Protein AF-A0A954LJT7-F1 (afdb_monomer_lite)

Foldseek 3Di:
DDDDPPDPPPPDPPPPDVPDPDDQPPPPLVVCLVVCCLDCVALVPPVGPPPQHDPHSCPPRVVNVCRCCPPPNND

Sequence (75 aa):
MTVPFSLLLAGSLAFAGPEKGPHFETEILPVLTKAGCNAGSCHGAAAGRGGFHLSLWGSEPEADYHAIVNEFEGR

Radius of gyration: 22.58 Å; chains: 1; bounding box: 79×20×29 Å

Secondary structure (DSSP, 8-state):
----S--------------PPP-IIIIIHHHHHHHTTTSTTTTTSTT-BTTB---GGGSSHHHHHHHHHHGGGT-

Structure (mmCIF, N/CA/C/O backbone):
data_AF-A0A954LJT7-F1
#
_entry.id   AF-A0A954LJT7-F1
#
loop_
_atom_site.group_PDB
_atom_site.id
_atom_site.type_symbol
_atom_site.label_atom_id
_atom_site.label_alt_id
_atom_site.label_comp_id
_atom_site.label_asym_id
_atom_site.label_entity_id
_atom_site.label_seq_id
_atom_site.pdbx_PDB_ins_code
_atom_site.Cartn_x
_atom_site.Cartn_y
_atom_site.Cartn_z
_atom_site.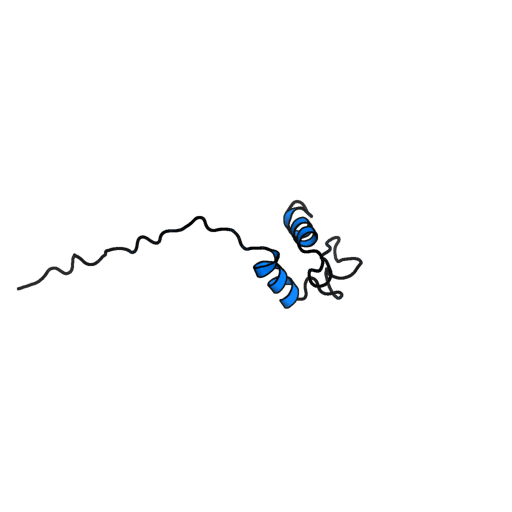occupancy
_atom_site.B_iso_or_equiv
_atom_site.auth_seq_id
_atom_site.auth_comp_id
_atom_site.auth_asym_id
_atom_site.auth_atom_id
_atom_site.pdbx_PDB_model_num
ATOM 1 N N . MET A 1 1 ? -66.177 -7.399 12.920 1.00 49.16 1 MET A N 1
ATOM 2 C CA . MET A 1 1 ? -65.555 -6.064 12.789 1.00 49.16 1 MET A CA 1
ATOM 3 C C . MET A 1 1 ? -64.081 -6.278 12.487 1.00 49.16 1 MET A C 1
ATOM 5 O O . MET A 1 1 ? -63.264 -6.381 13.388 1.00 49.16 1 MET A O 1
ATOM 9 N N . THR A 1 2 ? -63.788 -6.518 11.212 1.00 51.03 2 THR A N 1
ATOM 10 C CA . THR A 1 2 ? -62.478 -6.900 10.675 1.00 51.03 2 THR A CA 1
ATOM 11 C C . THR A 1 2 ? -61.756 -5.647 10.196 1.00 51.03 2 THR A C 1
ATOM 13 O O . THR A 1 2 ? -62.156 -5.053 9.198 1.00 51.03 2 THR A O 1
ATOM 16 N N . VAL A 1 3 ? -60.714 -5.230 10.908 1.00 54.09 3 VAL A N 1
ATOM 17 C CA . VAL A 1 3 ? -59.763 -4.224 10.413 1.00 54.09 3 VAL A CA 1
ATOM 18 C C . VAL A 1 3 ? -58.912 -4.891 9.322 1.00 54.09 3 VAL A C 1
ATOM 20 O O . VAL A 1 3 ? -58.320 -5.935 9.605 1.00 54.09 3 VAL A O 1
ATOM 23 N N . PRO A 1 4 ? -58.869 -4.379 8.078 1.00 63.19 4 PRO A N 1
ATOM 24 C CA . PRO A 1 4 ? -58.100 -5.012 7.017 1.00 63.19 4 PRO A CA 1
ATOM 25 C C . PRO A 1 4 ? -56.602 -4.821 7.274 1.00 63.19 4 PRO A C 1
ATOM 27 O O . PRO A 1 4 ? -56.116 -3.710 7.482 1.00 63.19 4 PRO A O 1
ATOM 30 N N . PHE A 1 5 ? -55.877 -5.935 7.248 1.00 57.62 5 PHE A N 1
ATOM 31 C CA . PHE A 1 5 ? -54.425 -6.065 7.370 1.00 57.62 5 PHE A CA 1
ATOM 32 C C . PHE A 1 5 ? -53.715 -5.509 6.117 1.00 57.62 5 PHE A C 1
ATOM 34 O O . PHE A 1 5 ? -53.054 -6.240 5.387 1.00 57.62 5 PHE A O 1
ATOM 41 N N . SER A 1 6 ? -53.926 -4.235 5.775 1.00 63.12 6 SER A N 1
ATOM 42 C CA . SER A 1 6 ? -53.457 -3.682 4.491 1.00 63.12 6 SER A CA 1
ATOM 43 C C . SER A 1 6 ? -52.739 -2.343 4.569 1.00 63.12 6 SER A C 1
ATOM 45 O O . SER A 1 6 ? -52.521 -1.739 3.528 1.00 63.12 6 SER A O 1
ATOM 47 N N . LEU A 1 7 ? -52.318 -1.861 5.740 1.00 62.00 7 LEU A N 1
ATOM 48 C CA . LEU A 1 7 ? -51.683 -0.542 5.784 1.00 62.00 7 LEU A CA 1
ATOM 49 C C . LEU A 1 7 ? -50.572 -0.414 6.824 1.00 62.00 7 LEU A C 1
ATOM 51 O O . LEU A 1 7 ? -50.683 0.376 7.747 1.00 62.00 7 LEU A O 1
ATOM 55 N N . LEU A 1 8 ? -49.491 -1.182 6.672 1.00 63.81 8 LEU A N 1
ATOM 56 C CA . LEU A 1 8 ? -48.217 -0.927 7.361 1.00 63.81 8 LEU A CA 1
ATOM 57 C C . LEU A 1 8 ? -47.049 -1.507 6.546 1.00 63.81 8 LEU A C 1
ATOM 59 O O . LEU A 1 8 ? -46.282 -2.341 7.012 1.00 63.81 8 LEU A O 1
ATOM 63 N N . LEU A 1 9 ? -46.911 -1.062 5.296 1.00 65.00 9 LEU A N 1
ATOM 64 C CA . LEU A 1 9 ? -45.653 -1.200 4.563 1.00 65.00 9 LEU A CA 1
ATOM 65 C C . LEU A 1 9 ? -45.165 0.187 4.143 1.00 65.00 9 LEU A C 1
ATOM 67 O O . LEU A 1 9 ? -45.046 0.506 2.965 1.00 65.00 9 LEU A O 1
ATOM 71 N N . ALA A 1 10 ? -44.893 1.034 5.138 1.00 62.22 10 ALA A N 1
ATOM 72 C CA . ALA A 1 10 ? -43.971 2.146 4.952 1.00 62.22 10 ALA A CA 1
ATOM 73 C C . ALA A 1 10 ? -42.569 1.534 4.814 1.00 62.22 10 ALA A C 1
ATOM 75 O O . ALA A 1 10 ? -41.824 1.419 5.785 1.00 62.22 10 ALA A O 1
ATOM 76 N N . GLY A 1 11 ? -42.273 1.028 3.613 1.00 61.88 11 GLY A N 1
ATOM 77 C CA . GLY A 1 11 ? -40.954 0.537 3.251 1.00 61.88 11 GLY A CA 1
ATOM 78 C C . GLY A 1 11 ? -39.941 1.639 3.520 1.00 61.88 11 GLY A C 1
ATOM 79 O O . GLY A 1 11 ? -40.090 2.761 3.038 1.00 61.88 11 GLY A O 1
ATOM 80 N N . SER A 1 12 ? -38.954 1.328 4.353 1.00 68.25 12 SER A N 1
ATOM 81 C CA . SER A 1 12 ? -37.858 2.222 4.684 1.00 68.25 12 SER A CA 1
ATOM 82 C C . SER A 1 12 ? -37.186 2.676 3.391 1.00 68.25 12 SER A C 1
ATOM 84 O O . SER A 1 12 ? -36.537 1.885 2.712 1.00 68.25 12 SER A O 1
ATOM 86 N N . LEU A 1 13 ? -37.346 3.952 3.043 1.00 62.34 13 LEU A N 1
ATOM 87 C CA . LEU A 1 13 ? -36.468 4.609 2.085 1.00 62.34 13 LEU A CA 1
ATOM 88 C C . LEU A 1 13 ? -35.080 4.663 2.729 1.00 62.34 13 LEU A C 1
ATOM 90 O O . LEU A 1 13 ? -34.770 5.575 3.492 1.00 62.34 13 LEU A O 1
ATOM 94 N N . ALA A 1 14 ? -34.272 3.635 2.475 1.00 67.25 14 ALA A N 1
ATOM 95 C CA . ALA A 1 14 ? -32.852 3.667 2.764 1.00 67.25 14 ALA A CA 1
ATOM 96 C C . ALA A 1 14 ? -32.228 4.705 1.829 1.00 67.25 14 ALA A C 1
ATOM 98 O O . ALA A 1 14 ? -32.213 4.540 0.609 1.00 67.25 14 ALA A O 1
ATOM 99 N N . PHE A 1 15 ? -31.774 5.811 2.406 1.00 59.09 15 PHE A N 1
ATOM 100 C CA . PHE A 1 15 ? -31.015 6.813 1.681 1.00 59.09 15 PHE A CA 1
ATOM 101 C C . PHE A 1 15 ? -29.599 6.259 1.504 1.00 59.09 15 PHE A C 1
ATOM 103 O O . PHE A 1 15 ? -28.777 6.336 2.415 1.00 59.09 15 PHE A O 1
ATOM 110 N N . ALA A 1 16 ? -29.353 5.636 0.353 1.00 65.38 16 ALA A N 1
ATOM 111 C CA . ALA A 1 16 ? -28.010 5.350 -0.128 1.00 65.38 16 ALA A CA 1
ATOM 112 C C . ALA A 1 16 ? -27.340 6.702 -0.406 1.00 65.38 16 ALA A C 1
ATOM 114 O O . ALA A 1 16 ? -27.598 7.349 -1.425 1.00 65.38 16 ALA A O 1
ATOM 115 N N . GLY A 1 17 ? -26.583 7.199 0.575 1.00 67.69 17 GLY A N 1
ATOM 116 C CA . GLY A 1 17 ? -25.690 8.332 0.359 1.00 67.69 17 GLY A CA 1
ATOM 117 C C . GLY A 1 17 ? -24.650 7.973 -0.707 1.00 67.69 17 GLY A C 1
ATOM 118 O O . GLY A 1 17 ? 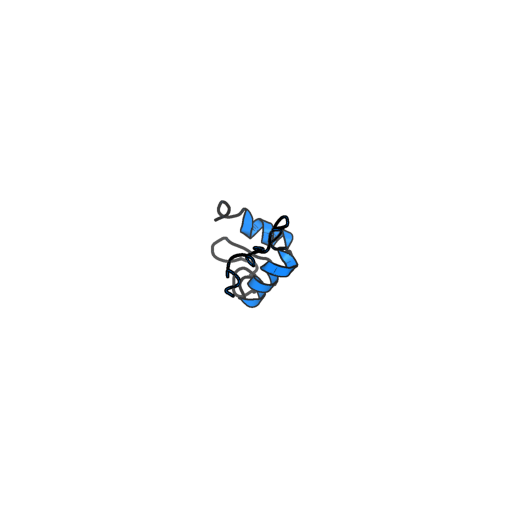-24.533 6.809 -1.078 1.00 67.69 17 GLY A O 1
ATOM 119 N N . PRO A 1 18 ? -23.878 8.935 -1.233 1.00 68.62 18 PRO A N 1
ATOM 120 C CA . PRO A 1 18 ? -22.760 8.587 -2.098 1.00 68.62 18 PRO A CA 1
ATOM 121 C C . PRO A 1 18 ? -21.824 7.658 -1.317 1.00 68.62 18 PRO A C 1
ATOM 123 O O . PRO A 1 18 ? -21.171 8.092 -0.368 1.00 68.62 18 PRO A O 1
ATOM 126 N N . GLU A 1 19 ? -21.810 6.380 -1.693 1.00 67.19 19 GLU A N 1
ATOM 127 C CA . GLU A 1 19 ? -20.958 5.361 -1.090 1.00 67.19 19 GLU A CA 1
ATOM 128 C C . GLU A 1 19 ? -19.512 5.770 -1.396 1.00 67.19 19 GLU A C 1
ATOM 130 O O . GLU A 1 19 ? -18.992 5.549 -2.494 1.00 67.19 19 GLU A O 1
ATOM 135 N N . LYS A 1 20 ? -18.866 6.480 -0.470 1.00 79.81 20 LYS A N 1
ATOM 136 C CA . LYS A 1 20 ? -17.453 6.812 -0.614 1.00 79.81 20 LYS A CA 1
ATOM 137 C C . LYS A 1 20 ? -16.699 5.491 -0.515 1.00 79.81 20 LYS A C 1
ATOM 139 O O . LYS A 1 20 ? -16.838 4.787 0.480 1.00 79.81 20 LYS A O 1
ATOM 144 N N . GLY A 1 21 ? -15.948 5.151 -1.564 1.00 88.06 21 GLY A N 1
ATOM 145 C CA . GLY A 1 21 ? -15.093 3.965 -1.559 1.00 88.06 21 GLY A CA 1
ATOM 146 C C . GLY A 1 21 ? -14.169 3.947 -0.334 1.00 88.06 21 GLY A C 1
ATOM 147 O O . GLY A 1 21 ? -13.909 5.011 0.243 1.00 88.06 21 GLY A O 1
ATOM 148 N N . PRO A 1 22 ? -13.687 2.758 0.066 1.00 93.06 22 PRO A N 1
ATOM 149 C CA . PRO A 1 22 ? -12.919 2.611 1.290 1.00 93.06 22 PRO A CA 1
ATOM 150 C C . PRO A 1 22 ? -11.681 3.510 1.278 1.00 93.06 22 PRO A C 1
ATOM 152 O O . PRO A 1 22 ? -11.014 3.675 0.252 1.00 93.06 22 PRO A O 1
ATOM 155 N N . HIS A 1 23 ? -11.363 4.091 2.428 1.00 95.38 23 HIS A N 1
ATOM 156 C CA . HIS A 1 23 ? -10.171 4.900 2.602 1.00 95.38 23 HIS A CA 1
ATOM 157 C C . HIS A 1 23 ? -8.949 3.986 2.718 1.00 95.38 23 HIS A C 1
ATOM 159 O O . HIS A 1 23 ? -8.815 3.220 3.674 1.00 95.38 23 HIS A O 1
ATOM 165 N N . PHE A 1 24 ? -8.056 4.057 1.729 1.00 96.50 24 PHE A N 1
ATOM 166 C CA . PHE A 1 24 ? -6.969 3.095 1.565 1.00 96.50 24 PHE A CA 1
ATOM 167 C C . PHE A 1 24 ? -6.120 2.927 2.832 1.00 96.50 24 PHE A C 1
ATOM 169 O O . PHE A 1 24 ? -5.982 1.816 3.338 1.00 96.50 24 PHE A O 1
ATOM 176 N N . GLU A 1 25 ? -5.617 4.024 3.394 1.00 96.88 25 GLU A N 1
ATOM 177 C CA . GLU A 1 25 ? -4.693 3.981 4.533 1.00 96.88 25 GLU A CA 1
ATOM 178 C C . GLU A 1 25 ? -5.340 3.458 5.825 1.00 96.88 25 GLU A C 1
ATOM 180 O O . GLU A 1 25 ? -4.693 2.781 6.618 1.00 96.88 25 GLU A O 1
ATOM 185 N N . THR A 1 26 ? -6.624 3.742 6.050 1.00 97.12 26 THR A N 1
ATOM 186 C CA . THR A 1 26 ? -7.288 3.424 7.328 1.00 97.12 26 THR A CA 1
ATOM 187 C C . THR A 1 26 ? -8.128 2.157 7.276 1.00 97.12 26 THR A C 1
ATOM 189 O O . THR A 1 26 ? -8.440 1.603 8.327 1.00 97.12 26 THR A O 1
ATOM 192 N N . GLU A 1 27 ? -8.504 1.690 6.085 1.00 97.62 27 GLU A N 1
ATOM 193 C CA . GLU A 1 27 ? -9.386 0.531 5.916 1.00 97.62 27 GLU A CA 1
ATOM 194 C C . GLU A 1 27 ? -8.724 -0.611 5.140 1.00 97.62 27 GLU A C 1
ATOM 196 O O . GLU A 1 27 ? -8.918 -1.770 5.497 1.00 97.62 27 GLU A O 1
ATOM 201 N N . ILE A 1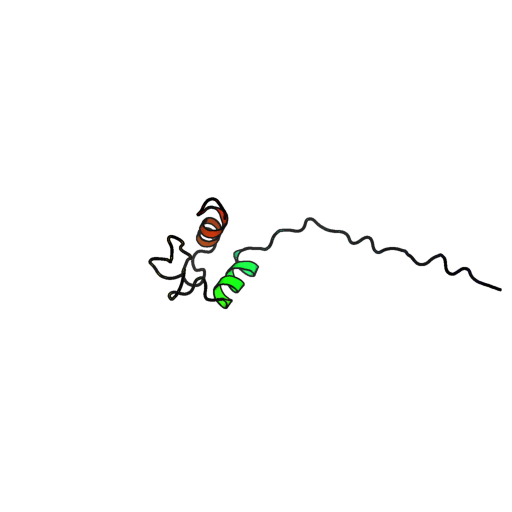 28 ? -7.901 -0.322 4.127 1.00 97.62 28 ILE A N 1
ATOM 202 C CA . ILE A 1 28 ? -7.285 -1.358 3.278 1.00 97.62 28 ILE A CA 1
ATOM 203 C C . ILE A 1 28 ? -5.895 -1.738 3.784 1.00 97.62 28 ILE A C 1
ATOM 205 O O . ILE A 1 28 ? -5.597 -2.916 3.984 1.00 97.62 28 ILE A O 1
ATOM 209 N N . LEU A 1 29 ? -5.047 -0.753 4.058 1.00 98.25 29 LEU A N 1
ATOM 210 C CA . LEU A 1 29 ? -3.675 -0.964 4.506 1.00 98.25 29 LEU A CA 1
ATOM 211 C C . LEU A 1 29 ? -3.593 -1.789 5.810 1.00 98.25 29 LEU A C 1
ATOM 213 O O . LEU A 1 29 ? -2.774 -2.712 5.865 1.00 98.25 29 LEU A O 1
ATOM 217 N N . PRO A 1 30 ? -4.473 -1.608 6.820 1.00 98.31 30 PRO A N 1
ATOM 218 C CA . PRO A 1 30 ? -4.484 -2.472 7.999 1.00 98.31 30 PRO A CA 1
ATOM 219 C C . PRO A 1 30 ? -4.834 -3.929 7.680 1.00 98.31 30 PRO A C 1
ATOM 221 O O . PRO A 1 30 ? -4.325 -4.832 8.343 1.00 98.31 30 PRO A O 1
ATOM 224 N N . VAL A 1 31 ? -5.664 -4.182 6.662 1.00 98.56 31 VAL A N 1
ATOM 225 C CA . VAL A 1 31 ? -5.990 -5.543 6.206 1.00 98.56 31 VAL A CA 1
ATOM 226 C C . VAL A 1 31 ? -4.755 -6.200 5.593 1.00 98.56 31 VAL A C 1
ATOM 228 O O . VAL A 1 31 ? -4.434 -7.335 5.949 1.00 98.56 31 VAL A O 1
ATOM 231 N N . LEU A 1 32 ? -4.013 -5.475 4.748 1.00 98.12 32 LEU A N 1
ATOM 232 C CA . LEU A 1 32 ? -2.759 -5.957 4.155 1.00 98.12 32 LEU A CA 1
ATOM 233 C C . LEU A 1 32 ? -1.712 -6.273 5.230 1.00 98.12 32 LEU A C 1
ATOM 235 O O . LEU A 1 32 ? -1.093 -7.340 5.200 1.00 98.12 32 LEU A O 1
ATOM 239 N N . THR A 1 33 ? -1.572 -5.387 6.217 1.00 98.31 33 THR A N 1
ATOM 240 C CA . THR A 1 33 ? -0.683 -5.579 7.368 1.00 98.31 33 THR A CA 1
ATOM 241 C C . THR A 1 33 ? -1.104 -6.775 8.208 1.00 98.31 33 THR A C 1
ATOM 243 O O . THR A 1 33 ? -0.275 -7.621 8.548 1.00 98.31 33 THR A O 1
ATOM 246 N N . LYS A 1 34 ? -2.401 -6.914 8.499 1.00 98.44 34 LYS A N 1
ATOM 247 C CA . LYS A 1 34 ? -2.925 -8.045 9.271 1.00 98.44 34 LYS A CA 1
ATOM 248 C C . LYS A 1 34 ? -2.713 -9.381 8.559 1.00 98.44 34 LYS A C 1
ATOM 250 O O . LYS A 1 34 ? -2.447 -10.378 9.229 1.00 98.44 34 LYS A O 1
ATOM 255 N N . ALA A 1 35 ? -2.814 -9.395 7.232 1.00 98.38 35 ALA A N 1
ATOM 256 C CA . ALA A 1 35 ? -2.545 -10.561 6.397 1.00 98.38 35 ALA A CA 1
ATOM 257 C C . ALA A 1 35 ? -1.041 -10.841 6.199 1.00 98.38 35 ALA A C 1
ATOM 259 O O . ALA A 1 35 ? -0.677 -11.918 5.729 1.00 98.38 35 ALA A O 1
ATOM 260 N N . GLY A 1 36 ? -0.159 -9.900 6.556 1.00 98.06 36 GLY A N 1
ATOM 261 C CA . GLY A 1 36 ? 1.289 -10.010 6.358 1.00 98.06 36 GLY A CA 1
ATOM 262 C C . GLY A 1 36 ? 1.740 -9.801 4.909 1.00 98.06 36 GLY A C 1
ATOM 263 O O . GLY A 1 36 ? 2.867 -10.152 4.561 1.00 98.06 36 GLY A O 1
ATOM 264 N N . CYS A 1 37 ? 0.887 -9.238 4.049 1.00 98.25 37 CYS A N 1
ATOM 265 C CA . CYS A 1 37 ? 1.195 -9.017 2.634 1.00 98.25 37 CYS A CA 1
ATOM 266 C C . CYS A 1 37 ? 2.352 -8.027 2.451 1.00 98.25 37 CYS A C 1
ATOM 268 O O . CYS A 1 37 ? 3.279 -8.298 1.690 1.00 98.25 37 CYS A O 1
ATOM 270 N N . ASN A 1 38 ? 2.333 -6.927 3.202 1.00 98.25 38 ASN A N 1
ATOM 271 C CA . ASN A 1 38 ? 3.358 -5.879 3.204 1.00 98.25 38 ASN A CA 1
ATOM 272 C C . ASN A 1 38 ? 4.450 -6.109 4.273 1.00 98.25 38 ASN A C 1
ATOM 274 O O . ASN A 1 38 ? 5.172 -5.188 4.653 1.00 98.25 38 ASN A O 1
ATOM 278 N N . ALA A 1 39 ? 4.585 -7.338 4.778 1.00 98.38 39 ALA A N 1
ATOM 279 C CA . ALA A 1 39 ? 5.673 -7.703 5.676 1.00 98.38 39 ALA A CA 1
ATOM 280 C C . ALA A 1 39 ? 6.979 -7.920 4.898 1.00 98.38 39 ALA A C 1
ATOM 282 O O . ALA A 1 39 ? 6.963 -8.336 3.737 1.00 98.38 39 ALA A O 1
ATOM 283 N N . GLY A 1 40 ? 8.120 -7.763 5.573 1.00 97.62 40 GLY A N 1
ATOM 284 C CA . GLY A 1 40 ? 9.448 -8.014 4.994 1.00 97.62 40 GLY A CA 1
ATOM 285 C C . GLY A 1 40 ? 9.695 -9.462 4.544 1.00 97.62 40 GLY A C 1
ATOM 286 O O . GLY A 1 40 ? 10.641 -9.726 3.814 1.00 97.62 40 GLY A O 1
ATOM 287 N N . SER A 1 41 ? 8.848 -10.409 4.954 1.00 96.88 41 SER A N 1
ATOM 288 C CA . SER A 1 41 ? 8.859 -11.798 4.475 1.00 96.88 41 SER A CA 1
ATOM 289 C C . SER A 1 41 ? 8.073 -12.005 3.171 1.00 96.88 41 SER A C 1
ATOM 291 O O . SER A 1 41 ? 8.111 -13.097 2.601 1.00 96.88 41 SER A O 1
ATOM 293 N N . CYS A 1 42 ? 7.333 -10.992 2.711 1.00 97.31 42 CYS A N 1
ATOM 294 C CA . CYS A 1 42 ? 6.444 -11.062 1.559 1.00 97.31 42 CYS A CA 1
ATOM 295 C C . CYS A 1 42 ? 6.689 -9.889 0.586 1.00 97.31 42 CYS A C 1
ATOM 297 O O . CYS A 1 42 ? 7.831 -9.666 0.193 1.00 97.31 42 CYS A O 1
ATOM 299 N N . HIS A 1 43 ? 5.652 -9.163 0.158 1.00 98.00 43 HIS A N 1
ATOM 300 C CA . HIS A 1 43 ? 5.791 -8.046 -0.786 1.00 98.00 43 HIS A CA 1
ATOM 301 C C . HIS A 1 43 ? 6.407 -6.792 -0.151 1.00 98.00 43 HIS A C 1
ATOM 303 O O . HIS A 1 43 ? 6.914 -5.957 -0.889 1.00 98.00 43 HIS A O 1
ATOM 309 N N . GLY A 1 44 ? 6.446 -6.720 1.186 1.00 97.75 44 GLY A N 1
ATOM 310 C CA . GLY A 1 44 ? 7.155 -5.700 1.970 1.00 97.75 44 GLY A CA 1
ATOM 311 C C . GLY A 1 44 ? 8.676 -5.853 2.029 1.00 97.75 44 GLY A C 1
ATOM 312 O O . GLY A 1 44 ? 9.356 -5.071 2.691 1.00 97.75 44 GLY A O 1
ATOM 313 N N . ALA A 1 45 ? 9.232 -6.908 1.426 1.00 97.25 45 ALA A N 1
ATOM 314 C CA . ALA A 1 45 ? 10.677 -7.081 1.327 1.00 97.25 45 ALA A CA 1
ATOM 315 C C . ALA A 1 45 ? 11.273 -6.009 0.407 1.00 97.25 45 ALA A C 1
ATOM 317 O O . ALA A 1 45 ? 10.645 -5.649 -0.581 1.00 97.25 45 ALA A O 1
ATOM 318 N N . ALA A 1 46 ? 12.521 -5.589 0.638 1.00 94.00 46 ALA A N 1
ATOM 319 C CA . ALA A 1 46 ? 13.192 -4.590 -0.208 1.00 94.00 46 ALA A CA 1
ATOM 320 C C . ALA A 1 46 ? 13.201 -4.945 -1.712 1.00 94.00 46 ALA A C 1
ATOM 322 O O . ALA A 1 46 ? 13.231 -4.058 -2.554 1.00 94.00 46 ALA A O 1
ATOM 323 N N . ALA A 1 47 ? 13.169 -6.237 -2.052 1.00 94.69 47 ALA A N 1
ATOM 324 C CA . ALA A 1 47 ? 13.099 -6.712 -3.435 1.00 94.69 47 ALA A CA 1
ATOM 325 C C . ALA A 1 47 ? 11.661 -6.936 -3.958 1.00 94.69 47 ALA A C 1
ATOM 327 O O . ALA A 1 47 ? 11.487 -7.244 -5.135 1.00 94.69 47 ALA A O 1
ATOM 328 N N . GLY A 1 48 ? 10.638 -6.849 -3.102 1.00 95.88 48 GLY A N 1
ATOM 329 C CA . GLY A 1 48 ? 9.275 -7.289 -3.410 1.00 95.88 48 GLY A CA 1
ATOM 330 C C . GLY A 1 48 ? 9.193 -8.790 -3.718 1.00 95.88 48 GLY A C 1
ATOM 331 O O . GLY A 1 48 ? 10.098 -9.570 -3.401 1.00 95.88 48 GLY A O 1
ATOM 332 N N . ARG A 1 49 ? 8.089 -9.222 -4.339 1.00 95.44 49 ARG A N 1
ATOM 333 C CA . ARG A 1 49 ? 7.894 -10.606 -4.812 1.00 95.44 49 ARG A CA 1
ATOM 334 C C . ARG A 1 49 ? 7.118 -10.627 -6.118 1.00 95.44 49 ARG A C 1
ATOM 336 O O . ARG A 1 49 ? 6.134 -9.917 -6.267 1.00 95.44 49 ARG A O 1
ATOM 343 N N . GLY A 1 50 ? 7.539 -11.479 -7.054 1.00 93.62 50 GLY A N 1
ATOM 344 C CA . GLY A 1 50 ? 6.828 -11.663 -8.327 1.00 93.62 50 GLY A CA 1
ATOM 345 C C . GLY A 1 50 ? 6.762 -10.402 -9.194 1.00 93.62 50 GLY A C 1
ATOM 346 O O . GLY A 1 50 ? 5.849 -10.278 -9.997 1.00 93.62 50 GLY A O 1
ATOM 347 N N . GLY A 1 51 ? 7.699 -9.467 -9.008 1.00 93.94 51 GLY A N 1
ATOM 348 C CA . GLY A 1 51 ? 7.675 -8.162 -9.672 1.00 93.94 51 GLY A CA 1
ATOM 349 C C . GLY A 1 51 ? 6.719 -7.145 -9.044 1.00 93.94 51 GLY A C 1
ATOM 350 O O . GLY A 1 51 ? 6.600 -6.061 -9.591 1.00 93.94 51 GLY A O 1
ATOM 351 N N . PHE A 1 52 ? 6.077 -7.474 -7.918 1.00 95.81 52 PHE A N 1
ATOM 352 C CA . PHE A 1 52 ? 5.176 -6.590 -7.179 1.00 95.81 52 PHE A CA 1
ATOM 353 C C . PHE A 1 52 ? 5.767 -6.211 -5.817 1.00 95.81 52 PHE A C 1
ATOM 355 O O . PHE A 1 52 ? 6.235 -7.088 -5.070 1.00 95.81 52 PHE A O 1
ATOM 362 N N . HIS A 1 53 ? 5.726 -4.923 -5.480 1.00 96.69 53 HIS A N 1
ATOM 363 C CA . HIS A 1 53 ? 6.319 -4.374 -4.263 1.00 96.69 53 HIS A CA 1
ATOM 364 C C . HIS A 1 53 ? 5.304 -3.556 -3.461 1.00 96.69 53 HIS A C 1
ATOM 366 O O . HIS A 1 53 ? 4.544 -2.774 -4.019 1.00 96.69 53 HIS A O 1
ATOM 372 N N . LEU A 1 54 ? 5.325 -3.745 -2.142 1.00 97.94 54 LEU A N 1
ATOM 373 C CA . LEU A 1 54 ? 4.635 -2.896 -1.177 1.00 97.94 54 LEU A CA 1
ATOM 374 C C . LEU A 1 54 ? 5.670 -2.376 -0.179 1.00 97.94 54 LEU A C 1
ATOM 376 O O . LEU A 1 54 ? 6.653 -3.052 0.118 1.00 97.94 54 LEU A O 1
ATOM 380 N N . SER A 1 55 ? 5.431 -1.203 0.376 1.00 98.06 55 SER A N 1
ATOM 381 C CA . SER A 1 55 ? 6.235 -0.601 1.423 1.00 98.06 55 SER A CA 1
ATOM 382 C C . SER A 1 55 ? 6.132 -1.408 2.721 1.00 98.06 55 SER A C 1
ATOM 384 O O . SER A 1 55 ? 5.099 -2.005 3.047 1.00 98.06 55 SER A O 1
ATOM 386 N N . LEU A 1 56 ? 7.222 -1.461 3.487 1.00 98.19 56 LEU A N 1
ATOM 387 C CA . LEU A 1 56 ? 7.289 -2.281 4.694 1.00 98.19 56 LEU A CA 1
ATOM 388 C C . LEU A 1 56 ? 6.283 -1.782 5.742 1.00 98.19 56 LEU A C 1
ATOM 390 O O . LEU A 1 56 ? 6.420 -0.680 6.269 1.00 98.19 56 LEU A O 1
ATOM 394 N N . TRP A 1 57 ? 5.294 -2.620 6.064 1.00 97.44 57 TRP A N 1
ATOM 395 C CA . TRP A 1 57 ? 4.188 -2.298 6.976 1.00 97.44 57 TRP A CA 1
ATOM 396 C C . TRP A 1 57 ? 3.388 -1.044 6.593 1.00 97.44 57 TRP A C 1
ATOM 398 O O . TRP A 1 57 ? 2.732 -0.453 7.451 1.00 97.44 57 TRP A O 1
ATOM 408 N N . GLY A 1 58 ? 3.410 -0.663 5.312 1.00 97.19 58 GLY A N 1
ATOM 409 C CA . GLY A 1 58 ? 2.684 0.503 4.823 1.00 97.19 58 GLY A CA 1
ATOM 410 C C . GLY A 1 58 ? 3.337 1.837 5.167 1.00 97.19 58 GLY A C 1
ATOM 411 O O . GLY A 1 58 ? 2.634 2.813 5.406 1.00 97.19 58 GLY A O 1
ATOM 412 N N . SER A 1 59 ? 4.670 1.888 5.242 1.00 98.12 59 SER A N 1
ATOM 413 C CA . SER A 1 59 ? 5.415 3.126 5.496 1.00 98.12 59 SER A CA 1
ATOM 414 C C . SER A 1 59 ? 5.206 4.207 4.429 1.00 98.12 59 SER A C 1
ATOM 416 O O . SER A 1 59 ? 5.445 5.380 4.711 1.00 98.12 59 SER A O 1
ATOM 418 N N . GLU A 1 60 ? 4.769 3.829 3.224 1.00 98.12 60 GLU A N 1
ATOM 419 C CA . GLU A 1 60 ? 4.487 4.733 2.103 1.00 98.12 60 GLU A CA 1
ATOM 420 C C . GLU A 1 60 ? 3.108 4.420 1.477 1.00 98.12 60 GLU A C 1
ATOM 422 O O . GLU A 1 60 ? 3.033 3.858 0.382 1.00 98.12 60 GLU A O 1
ATOM 427 N N . PRO A 1 61 ? 1.991 4.788 2.141 1.00 97.81 61 PRO A N 1
ATOM 428 C CA . PRO A 1 61 ? 0.640 4.396 1.722 1.00 97.81 61 PRO A CA 1
ATOM 429 C C . PRO A 1 61 ? 0.261 4.824 0.299 1.00 97.81 61 PRO A C 1
ATOM 431 O O . PRO A 1 61 ? -0.432 4.093 -0.401 1.00 97.81 61 PRO A O 1
ATOM 434 N N . GLU A 1 62 ? 0.721 5.994 -0.148 1.00 97.81 62 GLU A N 1
ATOM 435 C CA . GLU A 1 62 ? 0.433 6.492 -1.499 1.00 97.81 62 GLU A CA 1
ATOM 436 C C . GLU A 1 62 ? 1.113 5.630 -2.574 1.00 97.81 62 GLU A C 1
ATOM 438 O O . GLU A 1 62 ? 0.509 5.302 -3.595 1.00 97.81 62 GLU A O 1
ATOM 443 N N . ALA A 1 63 ? 2.358 5.208 -2.328 1.00 97.19 63 ALA A N 1
ATOM 444 C CA . ALA A 1 63 ? 3.077 4.311 -3.227 1.00 97.19 63 ALA A CA 1
ATOM 445 C C . ALA A 1 63 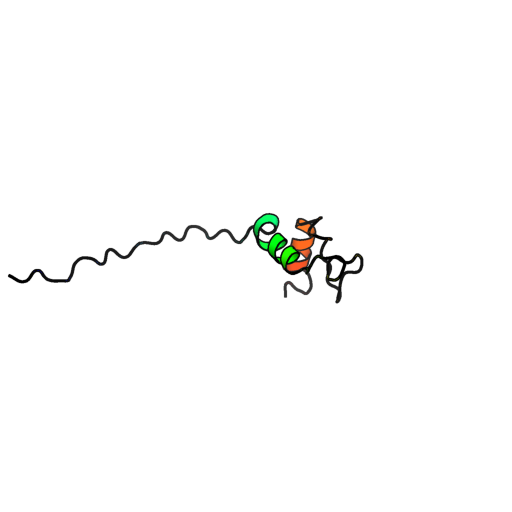? 2.408 2.930 -3.270 1.00 97.19 63 ALA A C 1
ATOM 447 O O . ALA A 1 63 ? 2.211 2.383 -4.353 1.00 97.19 63 ALA A O 1
ATOM 448 N N . ASP A 1 64 ? 1.976 2.415 -2.116 1.00 97.69 64 ASP A N 1
ATOM 449 C CA . ASP A 1 64 ? 1.248 1.144 -2.024 1.00 97.69 64 ASP A CA 1
ATOM 450 C C . ASP A 1 64 ? -0.082 1.183 -2.777 1.00 97.69 64 ASP A C 1
ATOM 452 O O . ASP A 1 64 ? -0.435 0.231 -3.476 1.00 97.69 64 ASP A O 1
ATOM 456 N N . TYR A 1 65 ? -0.814 2.295 -2.670 1.00 97.06 65 TYR A N 1
ATOM 457 C CA . TYR A 1 65 ? -2.032 2.513 -3.440 1.00 97.06 65 TYR A CA 1
ATOM 458 C C . TYR A 1 65 ? -1.734 2.502 -4.940 1.00 97.06 65 TYR A C 1
ATOM 460 O O . TYR A 1 65 ? -2.402 1.803 -5.704 1.00 97.06 65 TYR A O 1
ATOM 468 N N . HIS A 1 66 ? -0.708 3.240 -5.369 1.00 96.38 66 HIS A N 1
ATOM 469 C CA . HIS A 1 66 ? -0.330 3.291 -6.774 1.00 96.38 66 HIS A CA 1
ATOM 470 C C . HIS A 1 66 ? 0.093 1.930 -7.321 1.00 96.38 66 HIS A C 1
ATOM 472 O O . HIS A 1 66 ? -0.341 1.591 -8.426 1.00 96.38 66 HIS A O 1
ATOM 478 N N . ALA A 1 67 ? 0.871 1.164 -6.553 1.00 95.88 67 ALA A N 1
ATOM 479 C CA . ALA A 1 67 ? 1.277 -0.186 -6.909 1.00 95.88 67 ALA A CA 1
ATOM 480 C C . ALA A 1 67 ? 0.044 -1.070 -7.136 1.00 95.88 67 ALA A C 1
ATOM 482 O O . ALA A 1 67 ? -0.134 -1.619 -8.219 1.00 95.88 67 ALA A O 1
ATOM 483 N N . ILE A 1 68 ? -0.868 -1.132 -6.161 1.00 95.00 68 ILE A N 1
ATOM 484 C CA . ILE A 1 68 ? -2.072 -1.977 -6.233 1.00 95.00 68 ILE A CA 1
ATOM 485 C C . ILE A 1 68 ? -2.995 -1.578 -7.389 1.00 95.00 68 ILE A C 1
ATOM 487 O O . ILE A 1 68 ? -3.562 -2.443 -8.049 1.00 95.00 68 ILE A O 1
ATOM 491 N N . VAL A 1 69 ? -3.190 -0.280 -7.616 1.00 94.06 69 VAL A N 1
ATOM 492 C CA . VAL A 1 69 ? -4.203 0.200 -8.568 1.00 94.06 69 VAL A CA 1
ATOM 493 C C . VAL A 1 69 ? -3.693 0.235 -10.007 1.00 94.06 69 VAL A C 1
ATOM 495 O O . VAL A 1 69 ? -4.493 0.077 -10.927 1.00 94.06 69 VAL A O 1
ATOM 498 N N . ASN A 1 70 ? -2.395 0.465 -10.226 1.00 93.56 70 ASN A N 1
ATOM 499 C CA . ASN A 1 70 ? -1.872 0.775 -11.561 1.00 93.56 70 ASN A CA 1
ATOM 500 C C . ASN A 1 70 ? -0.876 -0.255 -12.098 1.00 93.56 70 ASN A C 1
ATOM 502 O O . ASN A 1 70 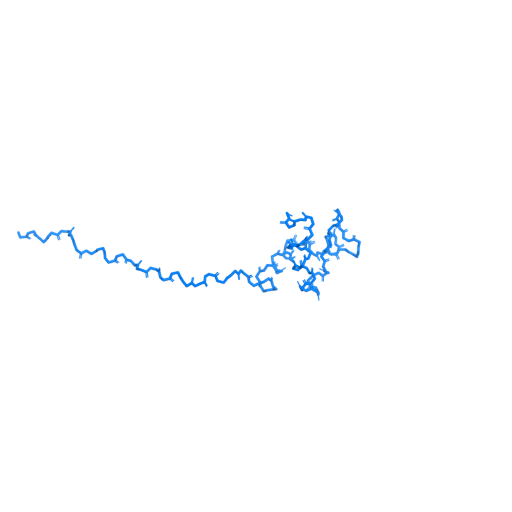? -0.733 -0.365 -13.318 1.00 93.56 70 ASN A O 1
ATOM 506 N N . GLU A 1 71 ? -0.165 -0.990 -11.239 1.00 92.94 71 GLU A N 1
ATOM 507 C CA . GLU A 1 71 ? 0.745 -2.026 -11.730 1.00 92.94 71 GLU A CA 1
ATOM 508 C C . GLU A 1 71 ? -0.037 -3.200 -12.324 1.00 92.94 71 GLU A C 1
ATOM 510 O O . GLU A 1 71 ? -1.222 -3.393 -12.055 1.00 92.94 71 GLU A O 1
ATOM 515 N N . PHE A 1 72 ? 0.622 -3.971 -13.191 1.00 89.94 72 PHE A N 1
ATOM 516 C CA . PHE A 1 72 ? 0.024 -5.131 -13.865 1.00 89.94 72 PHE A CA 1
ATOM 517 C C . PHE A 1 72 ? -1.308 -4.836 -14.575 1.00 89.94 72 PHE A C 1
ATOM 519 O O . PHE A 1 72 ? -2.165 -5.710 -14.674 1.00 89.94 72 PHE A O 1
ATOM 526 N N . GLU A 1 73 ? -1.455 -3.615 -15.102 1.00 87.56 73 GLU A N 1
ATOM 527 C CA . GLU A 1 73 ? -2.667 -3.136 -15.784 1.00 87.56 73 GLU A CA 1
ATOM 528 C C . GLU A 1 73 ? -3.891 -3.013 -14.852 1.00 87.56 73 GLU A C 1
ATOM 530 O O . GLU A 1 73 ? -5.031 -3.044 -15.320 1.00 87.56 73 GLU A O 1
ATOM 535 N N . GLY A 1 74 ? -3.662 -2.869 -13.540 1.00 79.38 74 GLY A N 1
ATOM 536 C CA . GLY A 1 74 ? -4.710 -2.743 -12.521 1.00 79.38 74 GLY A CA 1
ATOM 537 C C . GLY A 1 74 ? -5.477 -4.044 -12.273 1.00 79.38 74 GLY A C 1
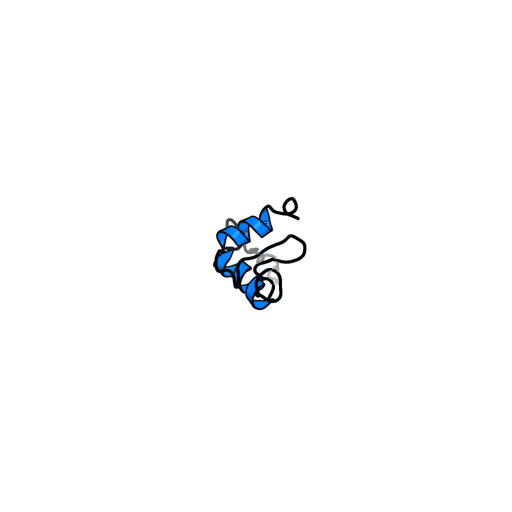ATOM 538 O O . GLY A 1 74 ? -6.695 -4.011 -12.082 1.00 79.38 74 GLY A O 1
ATOM 539 N N . ARG A 1 75 ? -4.785 -5.188 -12.357 1.00 61.50 75 ARG A N 1
ATOM 540 C CA . ARG A 1 75 ? -5.363 -6.541 -12.285 1.00 61.50 75 ARG A CA 1
ATOM 541 C C . ARG A 1 75 ? -5.106 -7.236 -10.956 1.00 61.50 75 ARG A C 1
ATOM 543 O O . ARG A 1 75 ? -3.970 -7.140 -10.448 1.00 61.50 75 ARG A O 1
#

pLDDT: mean 86.75, std 15.54, range [49.16, 98.56]